Protein AF-A0A2V2ZKI6-F1 (afdb_monomer_lite)

Radius of gyration: 16.72 Å; chains: 1; bounding box: 43×37×42 Å

Secondary structure (DSSP, 8-state):
-EETTEE---B-SS-B-EEEEEEEEPPTTT---SS-BTTEEEEEEEEE--HHHHHHHHHHHHHHH-S-SEEEEEEEEEEEEETTEEEEEEEEEEEEEEEEEETTEEEEEEEEEETT-GGG-EEEEEEESSSTHHHHHHHTT-S-GGGS---

Sequence (151 aa):
MHFNGIDLEGKNNKNTNKVILHFGKVDQEIGPLANEKEDELGMYQLDIYTEEEKTALLENLNKTLQKPSFDTIREGFESEVKDNEIIRTHNKLRQEVAIWRSKDMLYYYCETKIDNRPDEYRCNLFVFRNKEWKDLLKGSGYPDLDKISAN

pLDDT: mean 78.25, std 12.5, range [45.75, 93.94]

Structure (mmCIF, N/CA/C/O backbone):
data_AF-A0A2V2ZKI6-F1
#
_entry.id   AF-A0A2V2ZKI6-F1
#
loop_
_atom_site.group_PDB
_atom_site.id
_atom_site.type_symbol
_atom_site.label_atom_id
_atom_site.label_alt_id
_atom_site.label_comp_id
_atom_site.label_asym_id
_atom_site.label_entity_id
_atom_site.label_seq_id
_atom_site.pdbx_PDB_ins_code
_atom_site.Cartn_x
_atom_site.Cartn_y
_atom_site.Cartn_z
_atom_site.occupancy
_atom_site.B_iso_or_equiv
_atom_site.auth_seq_id
_atom_site.auth_comp_id
_atom_site.auth_asym_id
_atom_site.auth_atom_id
_atom_site.pdbx_PDB_model_num
ATOM 1 N N . MET A 1 1 ? -5.247 17.573 -1.640 1.00 65.75 1 MET A N 1
ATOM 2 C CA . MET A 1 1 ? -5.563 16.186 -1.246 1.00 65.75 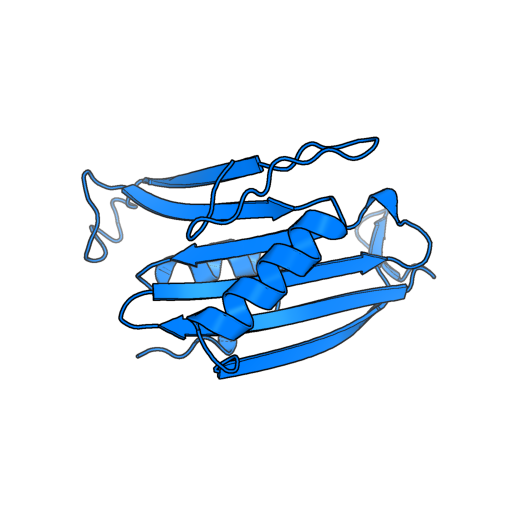1 MET A CA 1
ATOM 3 C C . MET A 1 1 ? -4.962 16.020 0.129 1.00 65.75 1 MET A C 1
ATOM 5 O O . MET A 1 1 ? -3.752 16.069 0.226 1.00 65.75 1 MET A O 1
ATOM 9 N N . HIS A 1 2 ? -5.766 15.876 1.182 1.00 75.75 2 HIS A N 1
ATOM 10 C CA . HIS A 1 2 ? -5.246 15.874 2.553 1.00 75.75 2 HIS A CA 1
ATOM 11 C C . HIS A 1 2 ? -5.555 14.560 3.271 1.00 75.75 2 HIS A C 1
ATOM 13 O O . HIS A 1 2 ? -6.664 14.038 3.156 1.00 75.75 2 HIS A O 1
ATOM 19 N N . PHE A 1 3 ? -4.601 14.055 4.050 1.00 73.75 3 PHE A N 1
ATOM 20 C CA . PHE A 1 3 ? -4.766 12.887 4.917 1.00 73.75 3 PHE A CA 1
ATOM 21 C C . PHE A 1 3 ? -4.172 13.211 6.285 1.00 73.75 3 PHE A C 1
ATOM 23 O O . PHE A 1 3 ? -3.052 13.686 6.344 1.00 73.75 3 PHE A O 1
ATOM 30 N N . ASN A 1 4 ? -4.895 13.023 7.392 1.00 70.56 4 ASN A N 1
ATOM 31 C CA . ASN A 1 4 ? -4.396 13.362 8.740 1.00 70.56 4 ASN A CA 1
ATOM 32 C C . ASN A 1 4 ? -3.746 14.765 8.865 1.00 70.56 4 ASN A C 1
ATOM 34 O O . ASN A 1 4 ? -2.798 14.957 9.624 1.00 70.56 4 ASN A O 1
ATOM 38 N N . GLY A 1 5 ? -4.246 15.749 8.111 1.00 73.50 5 GLY A N 1
ATOM 39 C CA . GLY A 1 5 ? -3.725 17.119 8.115 1.00 73.50 5 GLY A CA 1
ATOM 40 C C . GLY A 1 5 ? -2.426 17.340 7.329 1.00 73.50 5 GLY A C 1
ATOM 41 O O . GLY A 1 5 ? -1.949 18.470 7.313 1.00 73.50 5 GLY A O 1
ATOM 42 N N . ILE A 1 6 ? -1.873 16.318 6.666 1.00 78.12 6 ILE A N 1
ATOM 43 C CA . ILE A 1 6 ? -0.786 16.485 5.691 1.00 78.12 6 ILE A CA 1
ATOM 44 C C . ILE A 1 6 ? -1.356 16.651 4.283 1.00 78.12 6 ILE A C 1
ATOM 46 O O . ILE A 1 6 ? -2.339 15.989 3.934 1.00 78.12 6 ILE A O 1
ATOM 50 N N . ASP A 1 7 ? -0.754 17.543 3.498 1.00 82.00 7 ASP A N 1
ATOM 51 C CA . ASP A 1 7 ? -1.030 17.662 2.068 1.00 82.00 7 ASP A CA 1
ATOM 52 C C . ASP A 1 7 ? -0.265 16.576 1.308 1.00 82.00 7 ASP A C 1
ATOM 54 O O . ASP A 1 7 ? 0.884 16.264 1.617 1.00 82.00 7 ASP A O 1
ATOM 58 N N . LEU A 1 8 ? -0.950 15.962 0.355 1.00 84.69 8 LEU A N 1
ATOM 59 C CA . LEU A 1 8 ? -0.465 14.868 -0.474 1.00 84.69 8 LEU A CA 1
ATOM 60 C C . LEU A 1 8 ? -0.716 15.143 -1.966 1.00 84.69 8 LEU A C 1
ATOM 62 O O . LEU A 1 8 ? -0.618 14.221 -2.782 1.00 84.69 8 LEU A O 1
ATOM 66 N N . GLU A 1 9 ? -1.080 16.372 -2.353 1.00 86.69 9 GLU A N 1
ATOM 67 C CA . GLU A 1 9 ? -1.143 16.747 -3.771 1.00 86.69 9 GLU A CA 1
ATOM 68 C C . GLU A 1 9 ? 0.216 16.593 -4.431 1.00 86.69 9 GLU A C 1
ATOM 70 O O . GLU A 1 9 ? 1.197 17.174 -4.002 1.00 86.69 9 GLU A O 1
ATOM 75 N N . GLY A 1 10 ? 0.256 15.836 -5.520 1.00 85.75 10 GLY A N 1
ATOM 76 C CA . GLY A 1 10 ? 1.483 15.616 -6.262 1.00 85.75 10 GLY A CA 1
ATOM 77 C C . GLY A 1 10 ? 1.180 14.975 -7.601 1.00 85.75 10 GLY A C 1
ATOM 78 O O . GLY A 1 10 ? 0.165 14.294 -7.771 1.00 85.75 10 GLY A O 1
ATOM 79 N N . LYS A 1 11 ? 2.050 15.208 -8.579 1.00 88.50 11 LYS A N 1
ATOM 80 C CA . LYS A 1 11 ? 2.016 14.514 -9.866 1.00 88.50 11 LYS A CA 1
ATOM 81 C C . LYS A 1 11 ? 3.430 14.209 -10.324 1.00 88.50 11 LYS A C 1
ATOM 83 O O . LYS A 1 11 ? 4.327 15.033 -10.163 1.00 88.50 11 LYS A O 1
ATOM 88 N N . ASN A 1 12 ? 3.607 13.046 -10.931 1.00 83.44 12 ASN A N 1
ATOM 89 C CA . ASN A 1 12 ? 4.794 12.734 -11.710 1.00 83.44 12 ASN A CA 1
ATOM 90 C C . ASN A 1 12 ? 4.466 12.828 -13.212 1.00 83.44 12 ASN A C 1
ATOM 92 O O . ASN A 1 12 ? 3.397 13.297 -13.606 1.00 83.44 12 ASN A O 1
ATOM 96 N N . ASN A 1 13 ? 5.387 12.387 -14.069 1.00 82.06 13 ASN A N 1
ATOM 97 C CA . ASN A 1 13 ? 5.235 12.498 -15.523 1.00 82.06 13 ASN A CA 1
ATOM 98 C C . ASN A 1 13 ? 4.064 11.681 -16.105 1.00 82.06 13 ASN A C 1
ATOM 100 O O . ASN A 1 13 ? 3.687 11.914 -17.252 1.00 82.06 13 ASN A O 1
ATOM 104 N N . LYS A 1 14 ? 3.509 10.719 -15.356 1.00 83.44 14 LYS A N 1
ATOM 105 C CA . LYS A 1 14 ? 2.470 9.791 -15.833 1.00 83.44 14 LYS A CA 1
ATOM 106 C C . LYS A 1 14 ? 1.186 9.826 -15.013 1.00 83.44 14 LYS A C 1
ATOM 108 O O . LYS A 1 14 ? 0.121 9.564 -15.560 1.00 83.44 14 LYS A O 1
ATOM 113 N N . ASN A 1 15 ? 1.280 10.126 -13.722 1.00 85.69 15 ASN A N 1
ATOM 114 C CA . ASN A 1 15 ? 0.189 9.977 -12.772 1.00 85.69 15 ASN A CA 1
ATOM 115 C C . ASN A 1 15 ? 0.108 11.167 -11.817 1.00 85.69 15 ASN A C 1
ATOM 117 O O . ASN A 1 15 ? 1.108 11.806 -11.494 1.00 85.69 15 ASN A O 1
ATOM 121 N N . THR A 1 16 ? -1.098 11.402 -11.317 1.00 85.88 16 THR A N 1
ATOM 122 C CA . THR A 1 16 ? -1.377 12.326 -10.217 1.00 85.88 16 THR A CA 1
ATOM 123 C C . THR A 1 16 ? -1.778 11.503 -9.004 1.00 85.88 16 THR A C 1
ATOM 125 O O . THR A 1 16 ? -2.511 10.517 -9.139 1.00 85.88 16 THR A O 1
ATOM 128 N N . ASN A 1 17 ? -1.309 11.907 -7.828 1.00 84.62 17 ASN A N 1
ATOM 129 C CA . ASN A 1 17 ? -1.733 11.323 -6.568 1.00 84.62 17 ASN A CA 1
ATOM 130 C C . ASN A 1 17 ? -3.254 11.445 -6.437 1.00 84.62 17 ASN A C 1
ATOM 132 O O . ASN A 1 17 ? -3.842 12.467 -6.804 1.00 84.62 17 ASN A O 1
ATOM 136 N N . LYS A 1 18 ? -3.908 10.398 -5.941 1.00 85.06 18 LYS A N 1
ATOM 137 C CA . LYS A 1 18 ? -5.373 10.355 -5.898 1.00 85.06 18 LYS A CA 1
ATOM 138 C C . LYS A 1 18 ? -5.887 9.515 -4.744 1.00 85.06 18 LYS A C 1
ATOM 140 O O . LYS A 1 18 ? -5.239 8.567 -4.309 1.00 85.06 18 LYS A O 1
ATOM 145 N N . VAL A 1 19 ? -7.096 9.849 -4.307 1.00 72.50 19 VAL A N 1
ATOM 146 C CA . VAL A 1 19 ? -7.901 9.001 -3.429 1.00 72.50 19 VAL A CA 1
ATOM 147 C C . VAL A 1 19 ? -8.922 8.272 -4.285 1.00 72.50 19 VAL A C 1
ATOM 149 O O . VAL A 1 19 ? -9.653 8.901 -5.050 1.00 72.50 19 VAL A O 1
ATOM 152 N N . ILE A 1 20 ? -8.983 6.956 -4.140 1.00 73.81 20 ILE A N 1
ATOM 153 C CA . ILE A 1 20 ? -10.036 6.123 -4.703 1.00 73.81 20 ILE A CA 1
ATOM 154 C C . ILE A 1 20 ? -10.901 5.641 -3.545 1.00 73.81 20 ILE A C 1
ATOM 156 O O . ILE A 1 20 ? -10.403 5.074 -2.569 1.00 73.81 20 ILE A O 1
ATOM 160 N N . LEU A 1 21 ? -12.199 5.902 -3.660 1.00 62.53 21 LEU A N 1
ATOM 161 C CA . LEU A 1 21 ? -13.209 5.357 -2.770 1.00 62.53 21 LEU A CA 1
ATOM 162 C C . LEU A 1 21 ? -13.789 4.125 -3.443 1.00 62.53 21 LEU A C 1
ATOM 164 O O . LEU A 1 21 ? -14.343 4.220 -4.539 1.00 62.53 21 LEU A O 1
ATOM 168 N N . HIS A 1 22 ? -13.633 2.980 -2.799 1.00 67.00 22 HIS A N 1
ATOM 169 C CA . HIS A 1 22 ? -14.236 1.741 -3.259 1.00 67.00 22 HIS A CA 1
ATOM 170 C C . HIS A 1 22 ? -15.474 1.470 -2.415 1.00 67.00 22 HIS A C 1
ATOM 172 O O . HIS A 1 22 ? -15.376 1.441 -1.186 1.00 67.00 22 HIS A O 1
ATOM 178 N N . PHE A 1 23 ? -16.604 1.283 -3.100 1.00 61.25 23 PHE A N 1
ATOM 179 C CA . PHE A 1 23 ? -17.885 0.883 -2.528 1.00 61.25 23 PHE A CA 1
ATOM 180 C C . PHE A 1 23 ? -18.286 -0.460 -3.140 1.00 61.25 23 PHE A C 1
ATOM 182 O O . PHE A 1 23 ? -18.381 -0.585 -4.363 1.00 61.25 23 PHE A O 1
ATOM 189 N N . GLY A 1 24 ? -18.469 -1.479 -2.304 1.00 57.31 24 GLY A N 1
ATOM 190 C CA . GLY A 1 24 ? -19.011 -2.773 -2.721 1.00 57.31 24 GLY A CA 1
ATOM 191 C C . GLY A 1 24 ? -20.463 -2.900 -2.286 1.00 57.31 24 GLY A C 1
ATOM 192 O O . GLY A 1 24 ? -20.744 -2.657 -1.117 1.00 57.31 24 GLY A O 1
ATOM 193 N N . LYS A 1 25 ? -21.366 -3.288 -3.197 1.00 55.59 25 LYS A N 1
ATOM 194 C CA . LYS A 1 25 ? -22.737 -3.660 -2.824 1.00 55.59 25 LYS A CA 1
ATOM 195 C C . LYS A 1 25 ? -22.722 -4.976 -2.059 1.00 55.59 25 LYS A C 1
ATOM 197 O O . LYS A 1 25 ? -22.037 -5.909 -2.476 1.00 55.59 25 LYS A O 1
ATOM 202 N N . VAL A 1 26 ? -23.510 -5.044 -0.994 1.00 56.53 26 VAL A N 1
ATOM 203 C CA . VAL A 1 26 ? -23.741 -6.276 -0.235 1.00 56.53 26 VAL A CA 1
ATOM 204 C C . VAL A 1 26 ? -24.273 -7.372 -1.157 1.00 56.53 26 VAL A C 1
ATOM 206 O O . VAL A 1 26 ? -25.236 -7.167 -1.901 1.00 56.53 26 VAL A O 1
ATOM 209 N N . ASP A 1 27 ? -23.635 -8.540 -1.111 1.00 58.09 27 ASP A N 1
ATOM 210 C CA . ASP A 1 27 ? -24.130 -9.735 -1.786 1.00 58.09 27 ASP A CA 1
ATOM 211 C C . ASP A 1 27 ? -25.420 -10.216 -1.099 1.00 58.09 27 ASP A C 1
ATOM 213 O O . ASP A 1 27 ? -25.465 -10.399 0.121 1.00 58.09 27 ASP A O 1
ATOM 217 N N . GLN A 1 28 ? -26.483 -10.420 -1.880 1.00 58.09 28 GLN A N 1
ATOM 218 C CA . GLN A 1 28 ? -27.800 -10.784 -1.351 1.00 58.09 28 GLN A CA 1
ATOM 219 C C . GLN A 1 28 ? -27.842 -12.175 -0.702 1.00 58.09 28 GLN A C 1
ATOM 221 O O . GLN A 1 28 ? -28.694 -12.399 0.157 1.00 58.09 28 GLN A O 1
ATOM 226 N N . GLU A 1 29 ? -26.963 -13.104 -1.087 1.00 57.06 29 GLU A N 1
ATOM 227 C CA . GLU A 1 29 ? -26.901 -14.449 -0.500 1.00 57.06 29 GLU A CA 1
ATOM 228 C C . GLU A 1 29 ? -26.201 -14.454 0.862 1.00 57.06 29 GLU A C 1
ATOM 230 O O . GLU A 1 29 ? -26.503 -15.289 1.716 1.00 57.06 29 GLU A O 1
ATOM 235 N N . ILE A 1 30 ? -25.277 -13.518 1.071 1.00 54.12 30 ILE A N 1
ATOM 236 C CA . ILE A 1 30 ? -24.458 -13.434 2.285 1.00 54.12 30 ILE A CA 1
ATOM 237 C C . ILE A 1 30 ? -25.100 -12.490 3.315 1.00 54.12 30 ILE A C 1
ATOM 239 O O . ILE A 1 30 ? -24.986 -12.720 4.521 1.00 54.12 30 ILE A O 1
ATOM 243 N N . GLY A 1 31 ? -25.853 -11.489 2.847 1.00 49.19 31 GLY A N 1
ATOM 244 C CA . GLY A 1 31 ? -26.522 -10.504 3.690 1.00 49.19 31 GLY A CA 1
ATOM 245 C C . GLY A 1 31 ? -25.558 -9.467 4.279 1.00 49.19 31 GLY A C 1
ATOM 246 O O . GLY A 1 31 ? -24.353 -9.531 4.036 1.00 49.19 31 GLY A O 1
ATOM 247 N N . PRO A 1 32 ? -26.084 -8.491 5.039 1.00 50.03 32 PRO A N 1
ATOM 248 C CA . PRO A 1 32 ? -25.297 -7.381 5.550 1.00 50.03 32 PRO A CA 1
ATOM 249 C C . PRO A 1 32 ? -24.233 -7.849 6.544 1.00 50.03 32 PRO A C 1
ATOM 251 O O . PRO A 1 32 ? -24.537 -8.444 7.585 1.00 50.03 32 PRO A O 1
ATOM 254 N N . LEU A 1 33 ? -22.975 -7.553 6.247 1.00 49.97 33 LEU A N 1
ATOM 255 C CA . LEU A 1 33 ? -21.830 -7.837 7.091 1.00 49.97 33 LEU A CA 1
ATOM 256 C C . LEU A 1 33 ? -21.478 -6.560 7.878 1.00 49.97 33 LEU A C 1
ATOM 258 O O . LEU A 1 33 ? -20.746 -5.691 7.432 1.00 49.97 33 LEU A O 1
ATOM 262 N N . ALA A 1 34 ? -22.098 -6.425 9.056 1.00 46.62 34 ALA A N 1
ATOM 263 C CA . ALA A 1 34 ? -21.898 -5.420 10.118 1.00 46.62 34 ALA A CA 1
ATOM 264 C C . ALA A 1 34 ? -21.092 -4.120 9.808 1.00 46.62 34 ALA A C 1
ATOM 266 O O . ALA A 1 34 ? -19.886 -4.140 9.565 1.00 46.62 34 ALA A O 1
ATOM 267 N N . ASN A 1 35 ? -21.731 -2.966 10.078 1.00 45.75 35 ASN A N 1
ATOM 268 C CA . ASN A 1 35 ? -21.272 -1.566 9.891 1.00 45.75 35 ASN A CA 1
ATOM 269 C C . ASN A 1 35 ? -21.422 -0.972 8.481 1.00 45.75 35 ASN A C 1
ATOM 271 O O . ASN A 1 35 ? -20.889 0.109 8.210 1.00 45.75 35 ASN A O 1
ATOM 275 N N . GLU A 1 36 ? -22.210 -1.603 7.623 1.00 55.53 36 GLU A N 1
ATOM 276 C CA . GLU A 1 36 ? -22.651 -1.012 6.362 1.00 55.53 36 GLU A CA 1
ATOM 277 C C . GLU A 1 36 ? -23.582 0.176 6.646 1.00 55.53 36 GLU A C 1
ATOM 279 O O . GLU A 1 36 ? -24.591 0.067 7.350 1.00 55.53 36 GLU A O 1
ATOM 284 N N . LYS A 1 37 ? -23.232 1.345 6.109 1.00 49.84 37 LYS A N 1
ATOM 285 C CA . LYS A 1 37 ? -24.224 2.387 5.853 1.00 49.84 37 LYS A CA 1
ATOM 286 C C . LYS A 1 37 ? -24.717 2.151 4.435 1.00 49.84 37 LYS A C 1
ATOM 288 O O . LYS A 1 37 ? -23.894 2.077 3.534 1.00 49.84 37 LYS A O 1
ATOM 293 N N . GLU A 1 38 ? -26.031 2.065 4.262 1.00 55.47 38 GLU A N 1
ATOM 294 C CA . GLU A 1 38 ? -26.661 2.082 2.933 1.00 55.47 38 GLU A CA 1
ATOM 295 C C . GLU A 1 38 ? -26.229 0.919 2.006 1.00 55.47 38 GLU A C 1
ATOM 297 O O . GLU A 1 38 ? -26.171 1.100 0.798 1.00 55.47 38 GLU A O 1
ATOM 302 N N . ASP A 1 39 ? -25.954 -0.274 2.557 1.00 51.88 39 ASP A N 1
ATOM 303 C CA . ASP A 1 39 ? -25.535 -1.479 1.810 1.00 51.88 39 ASP A CA 1
ATOM 304 C C . ASP A 1 39 ? -24.194 -1.341 1.050 1.00 51.88 39 ASP A C 1
ATOM 306 O O . ASP A 1 39 ? -23.980 -1.996 0.021 1.00 51.88 39 ASP A O 1
ATOM 310 N N . GLU A 1 40 ? -23.274 -0.504 1.546 1.00 53.47 40 GLU A N 1
ATOM 311 C CA . GLU A 1 40 ? -21.973 -0.272 0.909 1.00 53.47 40 GLU A CA 1
ATOM 312 C C . GLU A 1 40 ? -20.771 -0.540 1.837 1.00 53.47 40 GLU A C 1
ATOM 314 O O . GLU A 1 40 ? -20.609 0.058 2.906 1.00 53.47 40 GLU A O 1
ATOM 319 N N . LEU A 1 41 ? -19.865 -1.413 1.381 1.00 57.59 41 LEU A N 1
ATOM 320 C CA . LEU A 1 41 ? -18.547 -1.646 1.980 1.00 57.59 41 LEU A CA 1
ATOM 321 C C . LEU A 1 41 ? -17.581 -0.525 1.584 1.00 57.59 41 LEU A C 1
ATOM 323 O O . LEU A 1 41 ? -17.228 -0.419 0.413 1.00 57.59 41 LEU A O 1
ATOM 327 N N . GLY A 1 42 ? -17.119 0.282 2.543 1.00 62.16 42 GLY A N 1
ATOM 328 C CA . GLY A 1 42 ? -16.235 1.425 2.277 1.00 62.16 42 GLY A CA 1
ATOM 329 C C . GLY A 1 42 ? -14.744 1.137 2.490 1.00 62.16 42 GLY A C 1
ATOM 330 O O . GLY A 1 42 ? -14.321 0.812 3.602 1.00 62.16 42 GLY A O 1
ATOM 331 N N . MET A 1 43 ? -13.929 1.349 1.452 1.00 73.38 43 MET A N 1
ATOM 332 C CA . MET A 1 43 ? -12.461 1.326 1.518 1.00 73.38 43 MET A CA 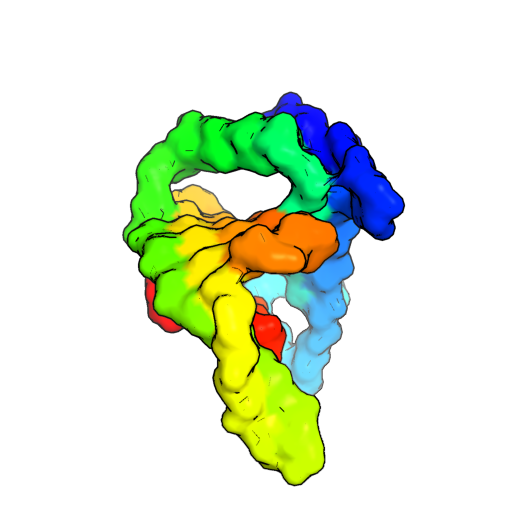1
ATOM 333 C C . MET A 1 43 ? -11.869 2.594 0.895 1.00 73.38 43 MET A C 1
ATOM 335 O O . MET A 1 43 ? -12.253 3.004 -0.200 1.00 73.38 43 MET A O 1
ATOM 339 N N . TYR A 1 44 ? -10.883 3.178 1.576 1.00 69.56 44 TYR A N 1
ATOM 340 C CA . TYR A 1 44 ? -10.097 4.292 1.050 1.00 69.56 44 TYR A CA 1
ATOM 341 C C . TYR A 1 44 ? -8.761 3.760 0.558 1.0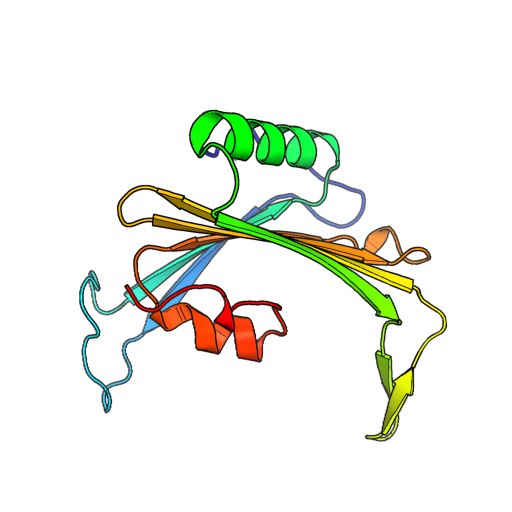0 69.56 44 TYR A C 1
ATOM 343 O O . TYR A 1 44 ? -8.029 3.145 1.333 1.00 69.56 44 TYR A O 1
ATOM 351 N N . GLN A 1 45 ? -8.441 4.024 -0.703 1.00 81.88 45 GLN A N 1
ATOM 352 C CA . GLN A 1 45 ? -7.126 3.784 -1.278 1.00 81.88 45 GLN A CA 1
ATOM 353 C C . GLN A 1 45 ? -6.493 5.132 -1.617 1.00 81.88 45 GLN A C 1
ATOM 355 O O . GLN A 1 45 ? -7.067 5.912 -2.375 1.00 81.88 45 GLN A O 1
ATOM 360 N N . LEU A 1 46 ? -5.317 5.411 -1.062 1.00 83.00 46 LEU A N 1
ATOM 361 C CA . LEU A 1 46 ? -4.484 6.527 -1.497 1.00 83.00 46 LEU A CA 1
ATOM 362 C C . LEU A 1 46 ? -3.388 5.999 -2.408 1.00 83.00 46 LEU A C 1
ATOM 364 O O . LEU A 1 46 ? -2.582 5.179 -1.976 1.00 83.00 46 LEU A O 1
ATOM 368 N N . ASP A 1 47 ? -3.356 6.500 -3.636 1.00 87.19 47 ASP A N 1
ATOM 369 C CA . ASP A 1 47 ? -2.286 6.242 -4.587 1.00 87.19 47 ASP A CA 1
ATOM 370 C C . ASP A 1 47 ? -1.319 7.421 -4.586 1.00 87.19 47 ASP A C 1
ATOM 372 O O . ASP A 1 47 ? -1.698 8.533 -4.969 1.00 87.19 47 ASP A O 1
ATOM 376 N N . ILE A 1 48 ? -0.077 7.171 -4.177 1.00 87.88 48 ILE A N 1
ATOM 377 C CA . ILE A 1 48 ? 0.994 8.166 -4.113 1.00 87.88 48 ILE A CA 1
ATOM 378 C C . ILE A 1 48 ? 2.099 7.773 -5.095 1.00 87.88 48 ILE A C 1
ATOM 380 O O . ILE A 1 48 ? 2.667 6.683 -5.023 1.00 87.88 48 ILE A O 1
ATOM 384 N N . TYR A 1 49 ? 2.411 8.674 -6.020 1.00 87.62 49 TYR A N 1
ATOM 385 C CA . TYR A 1 49 ? 3.345 8.460 -7.128 1.00 87.62 49 TYR A CA 1
ATOM 386 C C . TYR A 1 49 ? 4.585 9.363 -7.057 1.00 87.62 49 TYR A C 1
ATOM 388 O O . TYR A 1 49 ? 5.419 9.343 -7.966 1.00 87.62 49 TYR A O 1
ATOM 396 N N . THR A 1 50 ? 4.697 10.166 -6.001 1.00 86.00 50 THR A N 1
ATOM 397 C CA . THR A 1 50 ? 5.749 11.162 -5.781 1.00 86.00 50 THR A CA 1
ATOM 398 C C . THR A 1 50 ? 6.513 10.876 -4.483 1.00 86.00 50 THR A C 1
ATOM 400 O O . THR A 1 50 ? 5.944 10.433 -3.484 1.00 86.00 50 THR A O 1
ATOM 403 N N . GLU A 1 51 ? 7.830 11.091 -4.505 1.00 86.75 51 GLU A N 1
ATOM 404 C CA . GLU A 1 51 ? 8.728 10.727 -3.396 1.00 86.75 51 GLU A CA 1
ATOM 405 C C . GLU A 1 51 ? 8.551 11.610 -2.151 1.00 86.75 51 GLU A C 1
ATOM 407 O O . GLU A 1 51 ? 8.635 11.110 -1.026 1.00 86.75 51 GLU A O 1
ATOM 412 N N . GLU A 1 52 ? 8.282 12.904 -2.342 1.00 88.69 52 GLU A N 1
ATOM 413 C CA . GLU A 1 52 ? 8.086 13.870 -1.256 1.00 88.69 52 GLU A CA 1
ATOM 414 C C . GLU A 1 52 ? 6.845 13.517 -0.426 1.00 88.69 52 GLU A C 1
ATOM 416 O O . GLU A 1 52 ? 6.948 13.240 0.771 1.00 88.69 52 GLU A O 1
ATOM 421 N N . GLU A 1 53 ? 5.686 13.409 -1.076 1.00 89.81 53 GLU A N 1
ATOM 422 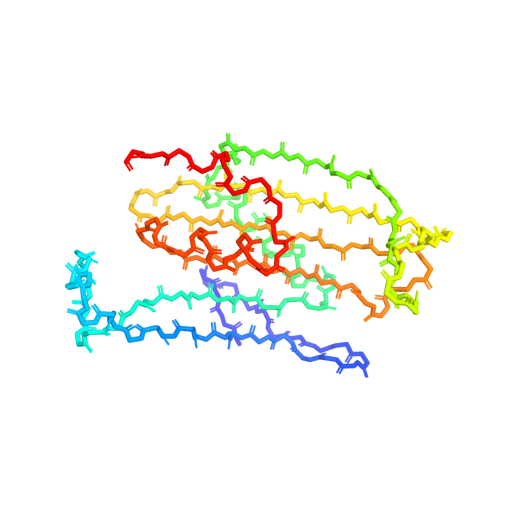C CA . GLU A 1 53 ? 4.407 13.094 -0.435 1.00 89.81 53 GLU A CA 1
ATOM 423 C C . GLU A 1 53 ? 4.408 11.684 0.163 1.00 89.81 53 GLU A C 1
ATOM 425 O O . GLU A 1 53 ? 3.819 11.450 1.218 1.00 89.81 53 GLU A O 1
ATOM 430 N N . LYS A 1 54 ? 5.122 10.735 -0.455 1.00 88.25 54 LYS A N 1
ATOM 431 C CA . LYS A 1 54 ? 5.339 9.410 0.134 1.00 88.25 54 LYS A CA 1
ATOM 432 C C . LYS A 1 54 ? 6.085 9.499 1.457 1.00 88.25 54 LYS A C 1
ATOM 434 O O . LYS A 1 54 ? 5.677 8.869 2.432 1.00 88.25 54 LYS A O 1
ATOM 439 N N . THR A 1 55 ? 7.200 10.224 1.474 1.00 89.81 55 THR A N 1
ATOM 440 C CA . THR A 1 55 ? 8.034 10.362 2.672 1.00 89.81 55 THR A CA 1
ATOM 441 C C . THR A 1 55 ? 7.230 11.038 3.775 1.00 89.81 55 THR A C 1
ATOM 443 O O . THR A 1 55 ? 7.179 10.532 4.897 1.00 89.81 55 THR A O 1
ATOM 446 N N . ALA A 1 56 ? 6.494 12.099 3.430 1.00 89.06 56 ALA A N 1
ATOM 447 C CA . ALA A 1 56 ? 5.577 12.774 4.339 1.00 89.06 56 ALA A CA 1
ATOM 448 C C . ALA A 1 56 ? 4.497 11.827 4.893 1.00 89.06 56 ALA A C 1
ATOM 450 O O . ALA A 1 56 ? 4.245 11.824 6.101 1.00 89.06 56 ALA A O 1
ATOM 451 N N . LEU A 1 57 ? 3.896 10.983 4.043 1.00 88.06 57 LEU A N 1
ATOM 452 C CA . LEU A 1 57 ? 2.909 9.986 4.459 1.00 88.06 57 LEU A CA 1
ATOM 453 C C . LEU A 1 57 ? 3.505 8.971 5.436 1.00 88.06 57 LEU A C 1
ATOM 455 O O . LEU A 1 57 ? 2.940 8.760 6.507 1.00 88.06 57 LEU A O 1
ATOM 459 N N . LEU A 1 58 ? 4.639 8.355 5.096 1.00 87.56 58 LEU A N 1
ATOM 460 C CA . LEU A 1 58 ? 5.263 7.331 5.934 1.00 87.56 58 LEU A CA 1
ATOM 461 C C . LEU A 1 58 ? 5.707 7.904 7.285 1.00 87.56 58 LEU A C 1
ATOM 463 O O . LEU A 1 58 ? 5.480 7.291 8.329 1.00 87.56 58 LEU A O 1
ATOM 467 N N . GLU A 1 59 ? 6.290 9.103 7.291 1.00 88.44 59 GLU A N 1
ATOM 468 C CA . GLU A 1 59 ? 6.620 9.803 8.529 1.00 88.44 59 GLU A CA 1
ATOM 469 C C . GLU A 1 59 ? 5.383 10.107 9.372 1.00 88.44 59 GLU A C 1
ATOM 471 O O . GLU A 1 59 ? 5.421 9.928 10.590 1.00 88.44 59 GLU A O 1
ATOM 476 N N . ASN A 1 60 ? 4.294 10.569 8.751 1.00 87.19 60 ASN A N 1
ATOM 477 C CA . ASN A 1 60 ? 3.045 10.839 9.455 1.00 87.19 60 ASN A CA 1
ATOM 478 C C . ASN A 1 60 ? 2.463 9.555 10.054 1.00 87.19 60 ASN A C 1
ATOM 480 O O . ASN A 1 60 ? 2.147 9.543 11.239 1.00 87.19 60 ASN A O 1
ATOM 484 N N . LEU A 1 61 ? 2.409 8.456 9.293 1.00 85.94 61 LEU A N 1
ATOM 485 C CA . LEU A 1 61 ? 1.954 7.156 9.793 1.00 85.94 61 LEU A CA 1
ATOM 486 C C . LEU A 1 61 ? 2.793 6.697 10.990 1.00 85.94 61 LEU A C 1
ATOM 488 O O . LEU A 1 61 ? 2.232 6.355 12.027 1.00 85.94 61 LEU A O 1
ATOM 492 N N . ASN A 1 62 ? 4.122 6.777 10.898 1.00 85.00 62 ASN A N 1
ATOM 493 C CA . ASN A 1 62 ? 5.019 6.402 11.993 1.00 85.00 62 ASN A CA 1
ATOM 494 C C . ASN A 1 62 ? 4.869 7.311 13.228 1.00 85.00 62 ASN A C 1
ATOM 496 O O . ASN A 1 62 ? 4.942 6.832 14.361 1.00 85.00 62 ASN A O 1
ATOM 500 N N . LYS A 1 63 ? 4.633 8.616 13.034 1.00 85.38 63 LYS A N 1
ATOM 501 C CA . LYS A 1 63 ? 4.393 9.581 14.123 1.00 85.38 63 LYS A CA 1
ATOM 502 C C . LYS A 1 63 ? 3.032 9.362 14.791 1.00 85.38 63 LYS A C 1
ATOM 504 O O . LYS A 1 63 ? 2.933 9.424 16.013 1.00 85.38 63 LYS A O 1
ATOM 509 N N . THR A 1 64 ? 1.982 9.120 14.007 1.00 83.44 64 THR A N 1
ATOM 510 C CA . THR A 1 64 ? 0.590 9.076 14.481 1.00 83.44 64 THR A CA 1
ATOM 511 C C . THR A 1 64 ? 0.172 7.694 14.978 1.00 83.44 64 THR A C 1
ATOM 513 O O . THR A 1 64 ? -0.589 7.597 15.940 1.00 83.44 64 THR A O 1
ATOM 516 N N . LEU A 1 65 ? 0.651 6.626 14.340 1.00 82.19 65 LEU A N 1
ATOM 517 C CA . LEU A 1 65 ? 0.235 5.244 14.601 1.00 82.19 65 LEU A CA 1
ATOM 518 C C . LEU A 1 65 ? 1.305 4.422 15.338 1.00 82.19 65 LEU A C 1
ATOM 520 O O . LEU A 1 65 ? 1.096 3.233 15.566 1.00 82.19 65 LEU A O 1
ATOM 524 N N . GLN A 1 66 ? 2.412 5.052 15.752 1.00 80.88 66 GLN A N 1
ATOM 525 C CA . GLN A 1 66 ? 3.584 4.390 16.339 1.00 80.88 66 GLN A CA 1
ATOM 526 C C . GLN A 1 66 ? 4.189 3.342 15.377 1.00 80.88 66 GLN A C 1
ATOM 528 O O . GLN A 1 66 ? 4.122 3.489 14.154 1.00 80.88 66 GLN A O 1
ATOM 533 N N . LYS A 1 67 ? 4.827 2.290 15.916 1.00 85.00 67 LYS A N 1
ATOM 534 C CA . LYS A 1 67 ? 5.446 1.222 15.121 1.00 85.00 67 LYS A CA 1
ATOM 535 C C . LYS A 1 67 ? 4.365 0.354 14.452 1.00 85.00 67 LYS A C 1
ATOM 537 O O . LYS A 1 67 ? 3.390 0.004 15.122 1.00 85.00 67 LYS A O 1
ATOM 542 N N . PRO A 1 68 ? 4.540 -0.047 13.179 1.00 87.94 68 PRO A N 1
ATOM 543 C CA . PRO A 1 68 ? 3.660 -1.027 12.558 1.00 87.94 68 PRO A CA 1
ATOM 544 C C . PRO A 1 68 ? 3.592 -2.315 13.388 1.00 87.94 68 PRO A C 1
ATOM 546 O O . PRO A 1 68 ? 4.577 -2.777 13.964 1.00 87.94 68 PRO A O 1
ATOM 549 N N . SER A 1 69 ? 2.398 -2.901 13.440 1.00 89.06 69 SER A N 1
ATOM 550 C CA . SER A 1 69 ? 2.164 -4.212 14.056 1.00 89.06 69 SER A CA 1
ATOM 551 C C . SER A 1 69 ? 2.780 -5.356 13.248 1.00 89.06 69 SER A C 1
ATOM 553 O O . SER A 1 69 ? 3.037 -6.431 13.786 1.00 89.06 69 SER A O 1
ATOM 555 N N . PHE A 1 70 ? 3.014 -5.112 11.960 1.00 90.06 70 PHE A N 1
ATOM 556 C CA . PHE A 1 70 ? 3.730 -5.989 11.052 1.00 90.06 70 PHE A CA 1
ATOM 557 C C . PHE A 1 70 ? 4.394 -5.141 9.970 1.00 90.06 70 PHE A C 1
ATOM 559 O O . PHE A 1 70 ? 3.742 -4.270 9.394 1.00 90.06 70 PHE A O 1
ATOM 566 N N . ASP A 1 71 ? 5.654 -5.426 9.675 1.00 91.94 71 ASP A N 1
ATOM 567 C CA . ASP A 1 71 ? 6.391 -4.844 8.562 1.00 91.94 71 ASP A CA 1
ATOM 568 C C . ASP A 1 71 ? 7.316 -5.889 7.933 1.00 91.94 71 ASP A C 1
ATOM 570 O O . ASP A 1 71 ? 7.879 -6.744 8.620 1.00 91.94 71 ASP A O 1
ATOM 574 N N . THR A 1 72 ? 7.426 -5.867 6.606 1.00 93.38 72 THR A N 1
ATOM 575 C CA . THR A 1 72 ? 8.323 -6.759 5.872 1.00 93.38 72 THR A CA 1
ATOM 576 C C . THR A 1 72 ? 8.741 -6.163 4.533 1.00 93.38 72 THR A C 1
ATOM 578 O O . THR A 1 72 ? 8.059 -5.307 3.968 1.00 93.38 72 THR A O 1
ATOM 581 N N . ILE A 1 73 ? 9.865 -6.653 4.015 1.00 92.75 73 ILE A N 1
ATOM 582 C CA . ILE A 1 73 ? 10.363 -6.346 2.678 1.00 92.75 73 ILE A CA 1
ATOM 583 C C . ILE A 1 73 ? 10.431 -7.662 1.912 1.00 92.75 73 ILE A C 1
ATOM 585 O O . ILE A 1 73 ? 11.120 -8.599 2.320 1.00 92.75 73 ILE A O 1
ATOM 589 N N . ARG A 1 74 ? 9.719 -7.726 0.789 1.00 87.81 74 ARG A N 1
ATOM 590 C CA . ARG A 1 74 ? 9.768 -8.834 -0.160 1.00 87.81 74 ARG A CA 1
ATOM 591 C C . ARG A 1 74 ? 10.617 -8.433 -1.349 1.00 87.81 74 ARG A C 1
ATOM 593 O O . ARG A 1 74 ? 10.343 -7.430 -2.000 1.00 87.81 74 ARG A O 1
ATOM 600 N N . GLU A 1 75 ? 11.609 -9.249 -1.663 1.00 90.19 75 GLU A N 1
ATOM 601 C CA . GLU A 1 75 ? 12.418 -9.093 -2.866 1.00 90.19 75 GLU A CA 1
ATOM 602 C C . GLU A 1 75 ? 12.200 -10.293 -3.779 1.00 90.19 75 GLU A C 1
ATOM 604 O O . GLU A 1 75 ? 12.112 -11.442 -3.339 1.00 90.19 75 GLU A O 1
ATOM 609 N N . GLY A 1 76 ? 12.076 -10.022 -5.069 1.00 85.69 76 GLY A N 1
ATOM 610 C CA . GLY A 1 76 ? 11.772 -11.027 -6.065 1.00 85.69 76 GLY A CA 1
ATOM 611 C C . GLY A 1 76 ? 12.091 -10.538 -7.463 1.00 85.69 76 GLY A C 1
ATOM 612 O O . GLY A 1 76 ? 12.819 -9.569 -7.666 1.00 85.69 76 GLY A O 1
ATOM 613 N N . PHE A 1 77 ? 11.545 -11.243 -8.443 1.00 84.06 77 PHE A N 1
ATOM 614 C CA . PHE A 1 77 ? 11.591 -10.807 -9.828 1.00 84.06 77 PHE A CA 1
ATOM 615 C C . PHE A 1 77 ? 10.164 -10.715 -10.330 1.00 84.06 77 PHE A C 1
ATOM 617 O O . PHE A 1 77 ? 9.325 -11.545 -9.969 1.00 84.06 77 PHE A O 1
ATOM 624 N N . GLU A 1 78 ? 9.907 -9.717 -11.159 1.00 83.50 78 GLU A N 1
ATOM 625 C CA . GLU A 1 78 ? 8.651 -9.616 -11.882 1.00 83.50 78 GLU A CA 1
ATOM 626 C C . GLU A 1 78 ? 8.472 -10.854 -12.774 1.00 83.50 78 GLU A C 1
ATOM 628 O O . GLU A 1 78 ? 9.433 -11.465 -13.252 1.00 83.50 78 GLU A O 1
ATOM 633 N N . SER A 1 79 ? 7.223 -11.266 -12.956 1.00 79.38 79 SER A N 1
ATOM 634 C CA . SER A 1 79 ? 6.863 -12.330 -13.885 1.00 79.38 79 SER A CA 1
ATOM 635 C C . SER A 1 79 ? 5.816 -11.799 -14.850 1.00 79.38 79 SER A C 1
ATOM 637 O O . SER A 1 79 ? 4.910 -11.075 -14.448 1.00 79.38 79 SER A O 1
ATOM 639 N N . GLU A 1 80 ? 5.950 -12.164 -16.115 1.00 79.62 80 GLU A N 1
ATOM 640 C CA . GLU A 1 80 ? 5.014 -11.824 -17.180 1.00 79.62 80 GLU A CA 1
ATOM 641 C C . GLU A 1 80 ? 4.296 -13.097 -17.632 1.00 79.62 80 GLU A C 1
ATOM 643 O O . GLU A 1 80 ? 4.855 -14.193 -17.569 1.00 79.62 80 GLU A O 1
ATOM 648 N N . VAL A 1 81 ? 3.050 -12.964 -18.089 1.00 79.88 81 VAL A N 1
ATOM 649 C CA . VAL A 1 81 ? 2.323 -14.076 -18.709 1.00 79.88 81 VAL A CA 1
ATOM 650 C C . VAL A 1 81 ? 2.442 -13.944 -20.216 1.00 79.88 81 VAL A C 1
ATOM 652 O O . VAL A 1 81 ? 2.030 -12.936 -20.790 1.00 79.88 81 VAL A O 1
ATOM 655 N N . LYS A 1 82 ? 2.982 -14.974 -20.861 1.00 82.12 82 LYS A N 1
ATOM 656 C CA . LYS A 1 82 ? 3.080 -15.060 -22.316 1.00 82.12 82 LYS A CA 1
ATOM 657 C C . LYS A 1 82 ? 2.645 -16.449 -22.751 1.00 82.12 82 LYS A C 1
ATOM 659 O O . LYS A 1 82 ? 3.105 -17.431 -22.186 1.00 82.12 82 LYS A O 1
ATOM 664 N N . ASP A 1 83 ? 1.739 -16.522 -23.723 1.00 85.25 83 ASP A N 1
ATOM 665 C CA . ASP A 1 83 ? 1.226 -17.792 -24.255 1.00 85.25 83 ASP A CA 1
ATOM 666 C C . ASP A 1 83 ? 0.678 -18.740 -23.157 1.00 85.25 83 ASP A C 1
ATOM 668 O O . ASP A 1 83 ? 0.837 -19.953 -23.227 1.00 85.25 83 ASP A O 1
ATOM 672 N N . ASN A 1 84 ? 0.017 -18.175 -22.134 1.00 83.81 84 ASN A N 1
ATOM 673 C CA . ASN A 1 84 ? -0.471 -18.854 -20.918 1.00 83.81 84 ASN A CA 1
ATOM 674 C C . ASN A 1 84 ? 0.610 -19.454 -19.997 1.00 83.81 84 ASN A C 1
ATOM 676 O O . ASN A 1 84 ? 0.272 -20.156 -19.043 1.00 83.81 84 ASN A O 1
ATOM 680 N N . GLU A 1 85 ? 1.885 -19.138 -20.210 1.00 80.31 85 GLU A N 1
ATOM 681 C CA . GLU A 1 85 ? 2.983 -19.511 -19.318 1.00 80.31 85 GLU A CA 1
ATOM 682 C C . GLU A 1 85 ? 3.469 -18.311 -18.497 1.00 80.31 85 GLU A C 1
ATOM 684 O O . GLU A 1 85 ? 3.523 -17.179 -18.982 1.00 80.31 85 GLU A O 1
ATOM 689 N N . ILE A 1 86 ? 3.836 -18.561 -17.235 1.00 80.50 86 ILE A N 1
ATOM 690 C CA . ILE A 1 86 ? 4.451 -17.557 -16.360 1.00 80.50 86 ILE A CA 1
ATOM 691 C C . ILE A 1 86 ? 5.957 -17.556 -16.623 1.00 80.50 86 ILE A C 1
ATOM 693 O O . ILE A 1 86 ? 6.656 -18.513 -16.287 1.00 80.50 86 ILE A O 1
ATOM 697 N N . ILE A 1 87 ? 6.465 -16.465 -17.187 1.00 84.81 87 ILE A N 1
ATOM 698 C CA . ILE A 1 87 ? 7.883 -16.273 -17.487 1.00 84.81 87 ILE A CA 1
ATOM 699 C C . ILE A 1 87 ? 8.461 -15.260 -16.503 1.00 84.81 87 ILE A C 1
ATOM 701 O O . ILE A 1 87 ? 7.986 -14.132 -16.389 1.00 84.81 87 ILE A O 1
ATOM 705 N N . ARG A 1 88 ? 9.526 -15.647 -15.799 1.00 78.38 88 ARG A N 1
ATOM 706 C CA . ARG A 1 88 ? 10.259 -14.742 -14.908 1.00 78.38 88 ARG A CA 1
ATOM 707 C C . ARG A 1 88 ? 11.072 -13.751 -15.739 1.00 78.38 88 ARG A C 1
ATOM 709 O O . ARG A 1 88 ? 11.865 -14.164 -16.585 1.00 78.38 88 ARG A O 1
ATOM 716 N N . THR A 1 89 ? 10.910 -12.458 -15.486 1.00 81.69 89 THR A N 1
ATOM 717 C CA . THR A 1 89 ? 11.719 -11.424 -16.136 1.00 81.69 89 THR A CA 1
ATOM 718 C C . THR A 1 89 ? 13.025 -11.198 -15.366 1.00 81.69 89 THR A C 1
ATOM 720 O O . THR A 1 89 ? 13.237 -11.727 -14.273 1.00 81.69 89 THR A O 1
ATOM 723 N N . HIS A 1 90 ? 13.928 -10.395 -15.933 1.00 82.25 90 HIS A N 1
ATOM 724 C CA . HIS A 1 90 ? 15.145 -9.947 -15.244 1.00 82.25 90 HIS A CA 1
ATOM 725 C C . HIS A 1 90 ? 14.895 -8.732 -14.333 1.00 82.25 90 HIS A C 1
ATOM 727 O O . HIS A 1 90 ? 15.829 -8.242 -13.698 1.00 82.25 90 HIS A O 1
ATOM 733 N N . ASN A 1 91 ? 13.659 -8.225 -14.274 1.00 83.38 91 ASN A N 1
ATOM 734 C CA . ASN A 1 91 ? 13.333 -7.048 -13.485 1.00 83.38 91 ASN A CA 1
ATOM 735 C C . ASN A 1 91 ? 13.226 -7.437 -12.014 1.00 83.38 91 ASN A C 1
ATOM 737 O O . ASN A 1 91 ? 12.409 -8.278 -11.640 1.00 83.38 91 ASN A O 1
ATOM 741 N N . LYS A 1 92 ? 14.054 -6.814 -11.178 1.00 87.44 92 LYS A N 1
ATOM 742 C CA . LYS A 1 92 ? 13.996 -6.991 -9.730 1.00 87.44 92 LYS A CA 1
ATOM 743 C C . LYS A 1 92 ? 12.808 -6.221 -9.178 1.00 87.44 92 LYS A C 1
ATOM 745 O O . LYS A 1 92 ? 12.658 -5.032 -9.447 1.00 87.44 92 LYS A O 1
ATOM 750 N N . LEU A 1 93 ? 11.981 -6.932 -8.426 1.00 89.69 93 LEU A N 1
ATOM 751 C CA . LEU A 1 93 ? 10.807 -6.420 -7.742 1.00 89.69 93 LEU A CA 1
ATOM 752 C C . LEU A 1 93 ? 11.134 -6.310 -6.256 1.00 89.69 93 LEU A C 1
ATOM 754 O O . LEU A 1 93 ? 11.599 -7.279 -5.652 1.00 89.69 93 LEU A O 1
ATOM 758 N N . ARG A 1 94 ? 10.830 -5.162 -5.662 1.00 92.00 94 ARG A N 1
ATOM 759 C CA . ARG A 1 94 ? 10.878 -4.958 -4.218 1.00 92.00 94 ARG A CA 1
ATOM 760 C C . ARG A 1 94 ? 9.534 -4.438 -3.741 1.00 92.00 94 ARG A C 1
ATOM 762 O O . ARG A 1 94 ? 9.045 -3.434 -4.257 1.00 92.00 94 ARG A O 1
ATOM 769 N N . GLN A 1 95 ? 8.950 -5.123 -2.766 1.00 91.62 95 GLN A N 1
ATOM 770 C CA . GLN A 1 95 ? 7.706 -4.718 -2.129 1.00 91.62 95 GLN A CA 1
ATOM 771 C C . GLN A 1 95 ? 7.925 -4.499 -0.641 1.00 91.62 95 GLN A C 1
ATOM 773 O O . GLN A 1 95 ? 8.352 -5.410 0.065 1.00 91.62 95 GLN A O 1
ATOM 778 N N . GLU A 1 96 ? 7.616 -3.302 -0.165 1.00 93.94 96 GLU A N 1
ATOM 779 C CA . GLU A 1 96 ? 7.650 -2.968 1.255 1.00 93.94 96 GLU A CA 1
ATOM 780 C C . GLU A 1 96 ? 6.215 -2.917 1.763 1.00 93.94 96 GLU A C 1
ATOM 782 O O . GLU A 1 96 ? 5.366 -2.231 1.194 1.00 93.94 96 GLU A O 1
ATOM 787 N N . VAL A 1 97 ? 5.930 -3.688 2.809 1.00 93.12 97 VAL A N 1
ATOM 788 C CA . VAL A 1 97 ? 4.587 -3.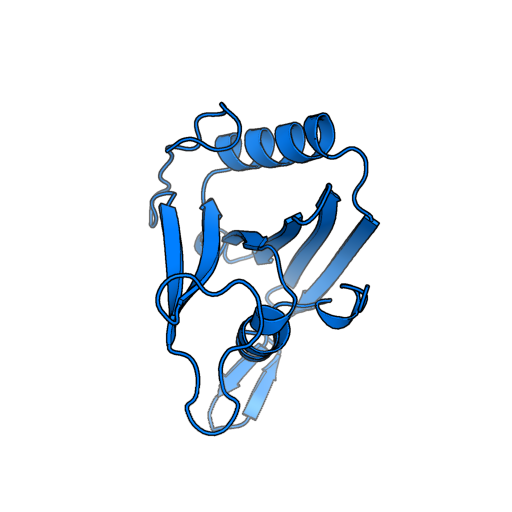820 3.373 1.00 93.12 97 VAL A CA 1
ATOM 789 C C . VAL A 1 97 ? 4.635 -3.430 4.833 1.00 93.12 97 VAL A C 1
ATOM 791 O O . VAL A 1 97 ? 5.499 -3.902 5.571 1.00 93.12 97 VAL A O 1
ATOM 794 N N . ALA A 1 98 ? 3.680 -2.613 5.262 1.00 93.12 98 ALA A N 1
ATOM 795 C CA . ALA A 1 98 ? 3.523 -2.249 6.660 1.00 93.12 98 ALA A CA 1
ATOM 796 C C . ALA A 1 98 ? 2.044 -2.184 7.049 1.00 93.12 98 ALA A C 1
ATOM 798 O O . ALA A 1 98 ? 1.191 -1.734 6.284 1.00 93.12 98 ALA A O 1
ATOM 799 N N . ILE A 1 99 ? 1.736 -2.671 8.249 1.00 90.88 99 ILE A N 1
ATOM 800 C CA . ILE A 1 99 ? 0.375 -2.804 8.762 1.00 90.88 99 ILE A CA 1
ATOM 801 C C . ILE A 1 99 ? 0.301 -2.144 10.133 1.00 90.88 99 ILE A C 1
ATOM 803 O O . ILE A 1 99 ? 0.897 -2.629 11.102 1.00 90.88 99 ILE A O 1
ATOM 807 N N . TRP A 1 100 ? -0.504 -1.092 10.250 1.00 90.25 100 TRP A N 1
ATOM 808 C CA . TRP A 1 100 ? -0.826 -0.466 11.533 1.00 90.25 100 TRP A CA 1
ATOM 809 C C . TRP A 1 100 ? -2.264 -0.748 11.927 1.00 90.25 100 TRP A C 1
ATOM 811 O O . TRP A 1 100 ? -3.164 -0.819 11.090 1.00 90.25 100 TRP A O 1
ATOM 821 N N . ARG A 1 101 ? -2.481 -0.845 13.236 1.00 85.50 101 ARG A N 1
ATOM 822 C CA . ARG A 1 101 ? -3.802 -0.929 13.853 1.00 85.50 101 ARG A CA 1
ATOM 823 C C . ARG A 1 101 ? -3.944 0.221 14.826 1.00 85.50 101 ARG A C 1
ATOM 825 O O . ARG A 1 101 ? -3.081 0.410 15.677 1.00 85.50 101 ARG A O 1
ATOM 832 N N . SER A 1 102 ? -5.028 0.973 14.711 1.00 81.44 102 SER A N 1
ATOM 833 C CA . SER A 1 102 ? -5.340 2.038 15.656 1.00 81.44 102 SER A CA 1
ATOM 834 C C . SER A 1 102 ? -6.841 2.117 15.848 1.00 81.44 102 SER A C 1
ATOM 836 O O . SER A 1 102 ? -7.579 2.404 14.905 1.00 81.44 102 SER A O 1
ATOM 838 N N . LYS A 1 103 ? -7.287 1.861 17.083 1.00 81.19 103 LYS A N 1
ATOM 839 C CA . LYS A 1 103 ? -8.710 1.708 17.421 1.00 81.19 103 LYS A CA 1
ATOM 840 C C . LYS A 1 103 ? -9.349 0.655 16.499 1.00 81.19 103 LYS A C 1
ATOM 842 O O . LYS A 1 103 ? -8.777 -0.419 16.330 1.00 81.19 103 LYS A O 1
ATOM 847 N N . ASP A 1 104 ? -10.463 1.000 15.864 1.00 76.44 104 ASP A N 1
ATOM 848 C CA . ASP A 1 104 ? -11.194 0.146 14.926 1.00 76.44 104 ASP A CA 1
ATOM 849 C C . ASP A 1 104 ? -10.716 0.317 13.477 1.00 76.44 104 ASP A C 1
ATOM 851 O O . ASP A 1 104 ? -11.395 -0.115 12.558 1.00 76.44 104 ASP A O 1
ATOM 855 N N . MET A 1 105 ? -9.590 1.000 13.244 1.00 80.06 105 MET A N 1
ATOM 856 C CA . MET A 1 105 ? -9.038 1.225 11.909 1.00 80.06 105 MET A CA 1
ATOM 857 C C . MET A 1 105 ? -7.791 0.376 11.699 1.00 80.06 105 MET A C 1
ATOM 859 O O . MET A 1 105 ? -6.940 0.234 12.586 1.00 80.06 105 MET A O 1
ATOM 863 N N . LEU A 1 106 ? -7.632 -0.103 10.475 1.00 84.69 106 LEU A N 1
ATOM 864 C CA . LEU A 1 106 ? -6.409 -0.724 10.019 1.00 84.69 106 LEU A CA 1
ATOM 865 C C . LEU A 1 106 ? -5.906 -0.030 8.759 1.00 84.69 106 LEU A C 1
ATOM 867 O O . LEU A 1 106 ? -6.678 0.361 7.883 1.00 84.69 106 LEU A O 1
ATOM 871 N N . TYR A 1 107 ? -4.589 0.128 8.724 1.00 87.44 107 TYR A N 1
ATOM 872 C CA . TYR A 1 107 ? -3.840 0.811 7.687 1.00 87.44 107 TYR A CA 1
ATOM 873 C C . TYR A 1 107 ? -2.894 -0.206 7.060 1.00 87.44 107 TYR A C 1
ATOM 875 O O . TYR A 1 107 ? -1.971 -0.672 7.731 1.00 87.44 107 TYR A O 1
ATOM 883 N N . TYR A 1 108 ? -3.144 -0.574 5.809 1.00 89.81 108 TYR A N 1
ATOM 884 C CA . TYR A 1 108 ? -2.282 -1.451 5.025 1.00 89.81 108 TYR A CA 1
ATOM 885 C C . TYR A 1 108 ? -1.536 -0.611 3.991 1.00 89.81 108 TYR A C 1
ATOM 887 O O . TYR A 1 108 ? -2.134 -0.058 3.069 1.00 89.81 108 TYR A O 1
ATOM 895 N N . TYR A 1 109 ? -0.229 -0.495 4.172 1.00 92.12 109 TYR A N 1
ATOM 896 C CA . TYR A 1 109 ? 0.680 0.176 3.257 1.00 92.12 109 TYR A CA 1
ATOM 897 C C . TYR A 1 109 ? 1.405 -0.856 2.409 1.00 92.12 109 TYR A C 1
ATOM 899 O O . TYR A 1 109 ? 1.931 -1.835 2.943 1.00 92.12 109 TYR A O 1
ATOM 907 N N . CYS A 1 110 ? 1.468 -0.605 1.107 1.00 92.75 110 CYS A N 1
ATOM 908 C CA . CYS A 1 110 ? 2.278 -1.375 0.182 1.00 92.75 110 CYS A CA 1
ATOM 909 C C . CYS A 1 110 ? 2.974 -0.431 -0.800 1.00 92.75 110 CYS A C 1
ATOM 911 O O . CYS A 1 110 ? 2.325 0.282 -1.568 1.00 92.75 110 CYS A O 1
ATOM 913 N N . GLU A 1 111 ? 4.301 -0.449 -0.781 1.00 93.06 111 GLU A N 1
ATOM 914 C CA . GLU A 1 111 ? 5.149 0.191 -1.779 1.00 93.06 111 GLU A CA 1
ATOM 915 C C . GLU A 1 111 ? 5.702 -0.886 -2.706 1.00 93.06 111 GLU A C 1
ATOM 917 O O . GLU A 1 111 ? 6.226 -1.893 -2.241 1.00 93.06 111 GLU A O 1
ATOM 922 N N . THR A 1 112 ? 5.594 -0.689 -4.015 1.00 90.50 112 THR A N 1
ATOM 923 C CA . THR A 1 112 ? 6.147 -1.581 -5.032 1.00 90.50 112 THR A CA 1
ATOM 924 C C . THR A 1 112 ? 7.110 -0.809 -5.927 1.00 90.50 112 THR A C 1
ATOM 926 O O . THR A 1 112 ? 6.749 0.203 -6.532 1.00 90.50 112 THR A O 1
ATOM 929 N N . LYS A 1 113 ? 8.342 -1.314 -6.019 1.00 90.75 113 LYS A N 1
ATOM 930 C CA . LYS A 1 113 ? 9.434 -0.794 -6.846 1.00 90.75 113 LYS A CA 1
ATOM 931 C C . LYS A 1 113 ? 9.921 -1.868 -7.809 1.00 90.75 113 LYS A C 1
ATOM 933 O O . LYS A 1 113 ? 10.064 -3.030 -7.426 1.00 90.75 113 LYS A O 1
ATOM 938 N N . ILE A 1 114 ? 10.219 -1.453 -9.035 1.00 88.75 114 ILE A N 1
ATOM 939 C CA . ILE A 1 114 ? 10.841 -2.294 -10.056 1.00 88.75 114 ILE A CA 1
ATOM 940 C C . ILE A 1 114 ? 12.094 -1.570 -10.551 1.00 88.75 114 ILE A C 1
ATOM 942 O O . ILE A 1 114 ? 11.980 -0.494 -11.137 1.00 88.75 114 ILE A O 1
ATOM 946 N N . ASP A 1 115 ? 13.277 -2.151 -10.328 1.00 83.94 115 ASP A N 1
ATOM 947 C CA . ASP A 1 115 ? 14.576 -1.467 -10.500 1.00 83.94 115 ASP A CA 1
ATOM 948 C C . ASP A 1 115 ? 14.734 -0.781 -11.868 1.00 83.94 115 ASP A C 1
ATOM 950 O O . ASP A 1 115 ? 15.188 0.356 -11.959 1.00 83.94 115 ASP A O 1
ATOM 954 N N . ASN A 1 116 ? 14.324 -1.460 -12.941 1.00 82.25 116 ASN A N 1
ATOM 955 C CA . ASN A 1 116 ? 14.489 -0.968 -14.312 1.00 82.25 116 ASN A CA 1
ATOM 956 C C . ASN A 1 116 ? 13.239 -0.269 -14.866 1.00 82.25 116 ASN A C 1
ATOM 958 O O . ASN A 1 116 ? 13.222 0.122 -16.033 1.00 82.25 116 ASN A O 1
ATOM 962 N N . ARG A 1 117 ? 12.178 -0.137 -14.062 1.00 83.50 117 ARG A N 1
ATOM 963 C CA . ARG A 1 117 ? 10.909 0.482 -14.461 1.00 83.50 117 ARG A CA 1
ATOM 964 C C . ARG A 1 117 ? 10.438 1.464 -13.381 1.00 83.50 117 ARG A C 1
ATOM 966 O O . ARG A 1 117 ? 9.406 1.237 -12.752 1.00 83.50 117 ARG A O 1
ATOM 973 N N . PRO A 1 118 ? 11.163 2.578 -13.171 1.00 79.12 118 PRO A N 1
ATOM 974 C CA . PRO A 1 118 ? 10.815 3.564 -12.143 1.00 79.12 118 PRO A CA 1
ATOM 975 C C . PRO A 1 118 ? 9.425 4.173 -12.363 1.00 79.12 118 PRO A C 1
ATOM 977 O O . PRO A 1 118 ? 8.748 4.550 -11.417 1.00 79.12 118 PRO A O 1
ATOM 980 N N . ASP A 1 119 ? 8.966 4.215 -13.611 1.00 79.38 119 ASP A N 1
ATOM 981 C CA . ASP A 1 119 ? 7.635 4.698 -13.964 1.00 79.38 119 ASP A CA 1
ATOM 982 C C . ASP A 1 119 ? 6.487 3.782 -13.506 1.00 79.38 119 ASP A C 1
ATOM 984 O O . ASP A 1 119 ? 5.334 4.214 -13.480 1.00 79.38 119 ASP A O 1
ATOM 988 N N . GLU A 1 120 ? 6.781 2.518 -13.197 1.00 82.00 120 GLU A N 1
ATOM 989 C CA . GLU A 1 120 ? 5.814 1.547 -12.670 1.00 82.00 120 GLU A CA 1
ATOM 990 C C . GLU A 1 120 ? 5.775 1.526 -11.140 1.00 82.00 120 GLU A C 1
ATOM 992 O O . GLU A 1 120 ? 5.078 0.706 -10.542 1.00 82.00 120 GLU A O 1
ATOM 997 N N . TYR A 1 121 ? 6.500 2.446 -10.508 1.00 86.06 121 TYR A N 1
ATOM 998 C CA . TYR A 1 121 ? 6.458 2.669 -9.078 1.00 86.06 121 TYR A CA 1
ATOM 999 C C . TYR A 1 121 ? 5.029 2.927 -8.577 1.00 86.06 121 TYR A C 1
ATOM 1001 O O . TYR A 1 121 ? 4.276 3.719 -9.157 1.00 86.06 121 TYR A O 1
ATOM 1009 N N . ARG A 1 122 ? 4.664 2.274 -7.468 1.00 87.12 122 ARG A N 1
ATOM 1010 C CA . ARG A 1 122 ? 3.358 2.435 -6.817 1.00 87.12 122 ARG A CA 1
ATOM 1011 C C . ARG A 1 122 ? 3.522 2.465 -5.308 1.00 87.12 122 ARG A C 1
ATOM 1013 O O . ARG A 1 122 ? 4.162 1.585 -4.742 1.00 87.12 122 ARG A O 1
ATOM 1020 N N . CYS A 1 123 ? 2.880 3.424 -4.657 1.00 91.25 123 CYS A N 1
ATOM 1021 C CA . CYS A 1 123 ? 2.657 3.408 -3.219 1.00 91.25 123 CYS A CA 1
ATOM 1022 C C . CYS A 1 123 ? 1.162 3.514 -2.960 1.00 91.25 123 CYS A C 1
ATOM 1024 O O . CYS A 1 123 ? 0.512 4.463 -3.404 1.00 91.25 123 CYS A O 1
ATOM 1026 N N . ASN A 1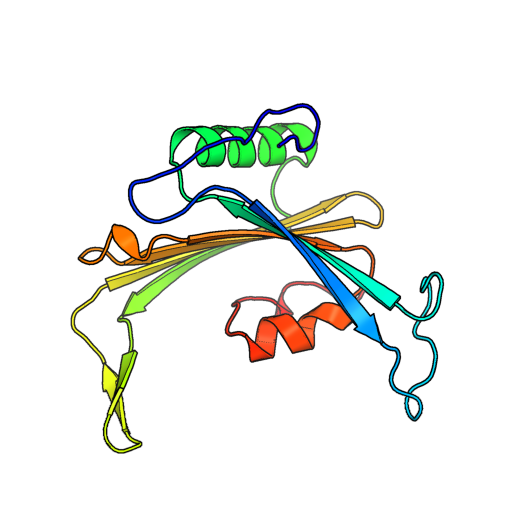 124 ? 0.628 2.514 -2.265 1.00 90.44 124 ASN A N 1
ATOM 1027 C CA . ASN A 1 124 ? -0.773 2.444 -1.904 1.00 90.44 124 ASN A CA 1
ATOM 1028 C C . ASN A 1 124 ? -0.917 2.409 -0.384 1.00 90.44 124 ASN A C 1
ATOM 1030 O O . ASN A 1 124 ? -0.254 1.621 0.293 1.00 90.44 124 ASN A O 1
ATOM 1034 N N . LEU A 1 125 ? -1.835 3.217 0.142 1.00 89.06 125 LEU A N 1
ATOM 1035 C CA . LEU A 1 125 ? -2.325 3.089 1.510 1.00 89.06 125 LEU A CA 1
ATOM 1036 C C . LEU A 1 125 ? -3.812 2.754 1.483 1.00 89.06 125 LEU A C 1
ATOM 1038 O O . LEU A 1 125 ? -4.619 3.544 0.998 1.00 89.06 125 LEU A O 1
ATOM 1042 N N . PHE A 1 126 ? -4.161 1.608 2.052 1.00 86.75 126 PHE A N 1
ATOM 1043 C CA . PHE A 1 126 ? -5.533 1.168 2.243 1.00 86.75 126 PHE A CA 1
ATOM 1044 C C . PHE A 1 126 ? -5.944 1.361 3.695 1.00 86.75 126 PHE A C 1
ATOM 1046 O O . PHE A 1 126 ? -5.223 0.957 4.609 1.00 86.75 126 PHE A O 1
ATOM 1053 N N . VAL A 1 127 ? -7.105 1.977 3.906 1.00 82.62 127 VAL A N 1
ATOM 1054 C CA . VAL A 1 127 ? -7.623 2.287 5.242 1.00 82.62 127 VAL A CA 1
ATOM 1055 C C . VAL A 1 127 ? -9.048 1.762 5.377 1.00 82.62 127 VAL A C 1
ATOM 1057 O O . VAL A 1 127 ? -9.921 2.120 4.584 1.00 82.62 127 VAL A O 1
ATOM 1060 N N . PHE A 1 128 ? -9.292 0.925 6.384 1.00 79.31 128 PHE A N 1
ATOM 1061 C CA . PHE A 1 128 ? -10.569 0.222 6.554 1.00 79.31 128 PHE A CA 1
ATOM 1062 C C . PHE A 1 128 ? -10.885 -0.091 8.020 1.00 79.31 128 PHE A C 1
ATOM 1064 O O . PHE A 1 128 ? -9.993 -0.121 8.867 1.00 79.31 128 PHE A O 1
ATOM 1071 N N . ARG A 1 129 ? -12.177 -0.319 8.306 1.00 69.44 129 ARG A N 1
ATOM 1072 C CA . ARG A 1 129 ? -12.702 -0.604 9.656 1.00 69.44 129 ARG A CA 1
ATOM 1073 C C . ARG A 1 129 ? -12.960 -2.080 9.965 1.00 69.44 129 ARG A C 1
ATOM 1075 O O . ARG A 1 129 ? -12.800 -2.500 11.103 1.00 69.44 129 ARG A O 1
ATOM 1082 N N . ASN A 1 130 ? -13.377 -2.864 8.973 1.00 64.44 130 ASN A N 1
ATOM 1083 C CA . ASN A 1 130 ? -13.723 -4.285 9.131 1.00 64.44 130 ASN A CA 1
ATOM 1084 C C . ASN A 1 130 ? -12.817 -5.163 8.241 1.00 64.44 130 ASN A C 1
ATOM 1086 O O . ASN A 1 130 ? -11.908 -4.622 7.625 1.00 64.44 130 ASN A O 1
ATOM 1090 N N . LYS A 1 131 ? -12.971 -6.496 8.203 1.00 61.22 131 LYS A N 1
ATOM 1091 C CA . LYS A 1 131 ? -12.020 -7.449 7.582 1.00 61.22 131 LYS A CA 1
ATOM 1092 C C . LYS A 1 131 ? -12.408 -7.986 6.198 1.00 61.22 131 LYS A C 1
ATOM 1094 O O . LYS A 1 131 ? -11.639 -8.771 5.648 1.00 61.22 131 LYS A O 1
ATOM 1099 N N . GLU A 1 132 ? -13.540 -7.575 5.632 1.00 60.66 132 GLU A N 1
ATOM 1100 C CA . GLU A 1 132 ? -14.076 -8.131 4.372 1.00 60.66 132 GLU A CA 1
ATOM 1101 C C . GLU A 1 132 ? -13.263 -7.795 3.114 1.00 60.66 132 GLU A C 1
ATOM 1103 O O . GLU A 1 132 ? -13.228 -8.571 2.166 1.00 60.66 132 GLU A O 1
ATOM 1108 N N . TRP A 1 133 ? -12.525 -6.687 3.100 1.00 68.75 133 TRP A N 1
ATOM 1109 C CA . TRP A 1 133 ? -11.711 -6.261 1.948 1.00 68.75 133 TRP A CA 1
ATOM 1110 C C . TRP A 1 133 ? -10.478 -7.161 1.710 1.00 68.75 133 TRP A C 1
ATOM 1112 O O . TRP A 1 133 ? -9.807 -7.026 0.685 1.00 68.75 133 TRP A O 1
ATOM 1122 N N . LYS A 1 134 ? -10.154 -8.078 2.637 1.00 67.50 134 LYS A N 1
ATOM 1123 C CA . LYS A 1 134 ? -8.978 -8.956 2.529 1.00 67.50 134 LYS A CA 1
ATOM 1124 C C . LYS A 1 134 ? -9.001 -9.808 1.277 1.00 67.50 134 LYS A C 1
ATOM 1126 O O . LYS A 1 134 ? -7.968 -9.933 0.629 1.00 67.50 134 LYS A O 1
ATOM 1131 N N . ASP A 1 135 ? -10.149 -10.388 0.945 1.00 65.44 135 ASP A N 1
ATOM 1132 C CA . ASP A 1 135 ? -10.253 -11.280 -0.207 1.00 65.44 135 ASP A CA 1
ATOM 1133 C C . ASP A 1 135 ? -10.154 -10.496 -1.519 1.00 65.44 135 ASP A C 1
ATOM 1135 O O . ASP A 1 135 ? -9.484 -10.944 -2.450 1.00 65.44 135 ASP A O 1
ATOM 1139 N N . LEU A 1 136 ? -10.695 -9.272 -1.555 1.00 65.81 136 LEU A N 1
ATOM 1140 C CA . LEU A 1 136 ? -10.547 -8.351 -2.683 1.00 65.81 136 LEU A CA 1
ATOM 1141 C C . LEU A 1 136 ? -9.079 -7.965 -2.914 1.00 65.81 136 LEU A C 1
ATOM 1143 O O . LEU A 1 136 ? -8.569 -8.085 -4.031 1.00 65.81 136 LEU A O 1
ATOM 1147 N N . LEU A 1 137 ? -8.373 -7.530 -1.865 1.00 72.62 137 LEU A N 1
ATOM 1148 C CA . LEU A 1 137 ? -6.965 -7.151 -1.995 1.00 72.62 137 LEU A CA 1
ATOM 1149 C C . LEU A 1 137 ? -6.079 -8.372 -2.279 1.00 72.62 137 LEU A C 1
ATOM 1151 O O . LEU A 1 137 ? -5.128 -8.268 -3.054 1.00 72.62 137 LEU A O 1
ATOM 1155 N N . LYS A 1 138 ? -6.430 -9.549 -1.746 1.00 70.44 138 LYS A N 1
ATOM 1156 C CA . LYS A 1 138 ? -5.727 -10.806 -2.029 1.00 70.44 138 LYS A CA 1
ATOM 1157 C C . LYS A 1 138 ? -5.889 -11.204 -3.493 1.00 70.44 138 LYS A C 1
ATOM 1159 O O . LYS A 1 138 ? -4.898 -11.538 -4.135 1.00 70.44 138 LYS A O 1
ATOM 1164 N N . GLY A 1 139 ? -7.106 -11.118 -4.033 1.00 64.56 139 GLY A N 1
ATOM 1165 C CA . GLY A 1 139 ? -7.385 -11.340 -5.455 1.00 64.56 139 GLY A CA 1
ATOM 1166 C C . GLY A 1 139 ? -6.696 -10.322 -6.369 1.00 64.56 139 GLY A C 1
ATOM 1167 O O . GLY A 1 139 ? -6.332 -10.652 -7.493 1.00 64.56 139 GLY A O 1
ATOM 1168 N N . SER A 1 140 ? -6.438 -9.117 -5.857 1.00 68.50 140 SER A N 1
ATOM 1169 C CA . SER A 1 140 ? -5.713 -8.047 -6.558 1.00 68.50 140 SER A CA 1
ATOM 1170 C C . SER A 1 140 ? -4.184 -8.160 -6.444 1.00 68.50 140 SER A C 1
ATOM 1172 O O . SER A 1 140 ? -3.467 -7.297 -6.948 1.00 68.50 140 SER A O 1
ATOM 1174 N N . GLY A 1 141 ? -3.669 -9.211 -5.793 1.00 74.12 141 GLY A N 1
ATOM 1175 C CA . GLY A 1 141 ? -2.235 -9.494 -5.700 1.00 74.12 141 GLY A CA 1
ATOM 1176 C C . GLY A 1 141 ? -1.491 -8.765 -4.576 1.00 74.12 141 GLY A C 1
ATOM 1177 O O . GLY A 1 141 ? -0.260 -8.777 -4.570 1.00 74.12 141 GLY A O 1
ATOM 1178 N N . TYR A 1 142 ? -2.194 -8.157 -3.615 1.00 81.75 142 TYR A N 1
ATOM 1179 C CA . TYR A 1 142 ? -1.545 -7.511 -2.472 1.00 81.75 142 TYR A CA 1
ATOM 1180 C C . TYR A 1 142 ? -1.059 -8.551 -1.440 1.00 81.75 142 TYR A C 1
ATOM 1182 O O . TYR A 1 142 ? -1.839 -9.403 -1.000 1.00 81.75 142 TYR A O 1
ATOM 1190 N N . PRO A 1 143 ? 0.230 -8.520 -1.051 1.00 83.69 143 PRO A N 1
ATOM 1191 C CA . PRO A 1 143 ? 0.830 -9.523 -0.171 1.00 83.69 143 PRO A CA 1
ATOM 1192 C C . PRO A 1 143 ? 0.500 -9.326 1.321 1.00 83.69 143 PRO A C 1
ATOM 1194 O O . PRO A 1 143 ? 0.051 -8.266 1.746 1.00 83.69 143 PRO A O 1
ATOM 1197 N N . ASP A 1 144 ? 0.775 -10.354 2.133 1.00 85.00 144 ASP A N 1
ATOM 1198 C CA . ASP A 1 144 ? 0.744 -10.329 3.613 1.00 85.00 144 ASP A CA 1
ATOM 1199 C C . ASP A 1 144 ? -0.608 -9.987 4.260 1.00 85.00 144 ASP A C 1
ATOM 1201 O O . ASP A 1 144 ? -0.694 -9.685 5.452 1.00 85.00 144 ASP A O 1
ATOM 1205 N N . LEU A 1 145 ? -1.702 -10.095 3.509 1.00 80.56 145 LEU A N 1
ATOM 1206 C CA . LEU A 1 145 ? -3.048 -9.860 4.037 1.00 80.56 145 LEU A CA 1
ATOM 1207 C C . LEU A 1 145 ? -3.478 -10.905 5.073 1.00 80.56 145 LEU A C 1
ATOM 1209 O O . LEU A 1 145 ? -4.324 -10.627 5.924 1.00 80.56 145 LEU A O 1
ATOM 1213 N N . ASP A 1 146 ? -2.866 -12.091 5.054 1.00 81.06 146 ASP A N 1
ATOM 1214 C CA . ASP A 1 146 ? -3.024 -13.124 6.081 1.00 81.06 146 ASP A CA 1
ATOM 1215 C C . ASP A 1 146 ? -2.470 -12.684 7.447 1.00 81.06 146 ASP A C 1
ATOM 1217 O O . ASP A 1 146 ? -2.939 -13.155 8.484 1.00 81.06 146 ASP A O 1
ATOM 1221 N N . LYS A 1 147 ? -1.521 -11.736 7.474 1.00 83.75 147 LYS A N 1
ATOM 1222 C CA . LYS A 1 147 ? -0.945 -11.172 8.710 1.00 83.75 147 LYS A CA 1
ATOM 1223 C C . LYS A 1 147 ? -1.880 -10.204 9.416 1.00 83.75 147 LYS A C 1
ATOM 1225 O O . LYS A 1 147 ? -1.686 -9.864 10.584 1.00 83.75 147 LYS A O 1
ATOM 1230 N N . ILE A 1 148 ? -2.954 -9.804 8.749 1.00 76.25 148 ILE A N 1
ATOM 1231 C CA . ILE A 1 148 ? -4.000 -9.006 9.358 1.00 76.25 148 ILE A CA 1
ATOM 1232 C C . ILE A 1 148 ? -4.870 -9.949 10.197 1.00 76.25 148 ILE A C 1
ATOM 1234 O O . ILE A 1 148 ? -5.812 -10.555 9.711 1.00 76.25 148 ILE A O 1
ATOM 1238 N N . SER A 1 149 ? -4.561 -10.103 11.487 1.00 64.44 149 SER A N 1
ATOM 1239 C CA . SER A 1 149 ? -5.351 -10.933 12.409 1.00 64.44 149 SER A CA 1
ATOM 1240 C C . SER A 1 149 ? -6.852 -10.602 12.483 1.00 64.44 149 SER A C 1
ATOM 1242 O O . SER A 1 149 ? -7.285 -9.448 12.394 1.00 64.44 149 SER A O 1
ATOM 1244 N N . ALA A 1 150 ? -7.584 -11.696 12.689 1.00 53.41 150 ALA A N 1
ATOM 1245 C CA . ALA A 1 150 ? -8.989 -11.935 12.992 1.00 53.41 150 ALA A CA 1
ATOM 1246 C C . ALA A 1 150 ? -9.675 -11.191 14.145 1.00 53.41 150 ALA A C 1
ATOM 1248 O O . ALA A 1 150 ? -10.824 -11.522 14.375 1.00 53.41 150 ALA A O 1
ATOM 1249 N N . ASN A 1 151 ? -9.058 -10.260 14.880 1.00 50.66 151 ASN A N 1
ATOM 1250 C CA . ASN A 1 151 ? -9.675 -9.771 16.131 1.00 50.66 151 ASN A CA 1
ATOM 1251 C C . ASN A 1 151 ? -10.861 -8.849 15.890 1.00 50.66 151 ASN A C 1
ATOM 1253 O O . ASN A 1 151 ? -10.657 -7.848 15.167 1.00 50.66 151 ASN A O 1
#

Foldseek 3Di:
DDDPRDDQFDDDPPDTWDKDWDWDADDPVVDDDPPDDPRTFTKIKTKHLDDVSVVVVVVCCCVPQPAFPDKDKDKDFDWDADPNDTHTDPWIKIKIWTWGDDDQKIKIWIWIDTPVCSVPTIIMIMMHRDLPCLVVVVVVVNPDSVVPDDD